Protein AF-D3ABG6-F1 (afdb_monomer)

Foldseek 3Di:
DDQPQADDDDDDDDDDPPDPPRPDDPVVVVVVVSNVVSVVVSVVVVVVVVVVQQPDDLVGDDPVVSVVVVVVVVVVVVVVCCVVVVPPAWDWDDDPQKTKIKGQDPVRKIWMWIDGPFWIFTWIQDPVVRDIDTPDIDGHDDD

Radius of gyration: 38.26 Å; Cα contacts (8 Å, |Δi|>4): 144; chains: 1; bounding box: 69×37×97 Å

Sequence (143 aa):
MTISNFVAYVKQAWKNKPDTSTPLSAARLTHLEDGIKGNSDAIEKIAAAVVSQIVNDPNKIASMASLYSVNQAVTQLNSDLAIVGNVNGMEFGTDGEKRYFVFKHNDGSKSSLEFYNNGVNLVRYNPKTAQWEIIWSIPVTVN

Organism: NCBI:txid566550

Secondary structure (DSSP, 8-state):
---TT-----PPP---TT---S---HHHHHHHHHHHHHHHHHHHHHHHHHHHHHHS-TTSS--HHHHHHHHHHHHHHHHHHHHHH-STTEEEEEETTEEEEEEE-TTS-EEEEEEETTEEEEEEEETTTTEEEEEEEEE----

Structure (mmCIF, N/CA/C/O backbone):
data_AF-D3ABG6-F1
#
_entry.id   AF-D3ABG6-F1
#
loop_
_atom_site.group_PDB
_atom_site.id
_atom_site.type_symbol
_atom_site.label_atom_id
_atom_site.label_alt_id
_atom_site.label_comp_id
_atom_site.label_asym_id
_atom_site.label_entity_id
_atom_site.label_seq_id
_atom_site.pdbx_PDB_ins_code
_atom_site.Cartn_x
_atom_site.Cartn_y
_atom_site.Cartn_z
_atom_site.occupancy
_atom_site.B_iso_or_equiv
_atom_site.auth_seq_id
_atom_site.auth_comp_id
_atom_site.auth_asym_id
_atom_site.auth_atom_id
_atom_site.pdbx_PDB_model_num
ATOM 1 N N . MET A 1 1 ? -18.539 -12.185 18.336 1.00 60.41 1 MET A N 1
ATOM 2 C CA . MET A 1 1 ? -18.267 -12.329 19.781 1.00 60.41 1 MET A CA 1
ATOM 3 C C . MET A 1 1 ? -19.585 -12.149 20.505 1.00 60.41 1 MET A C 1
ATOM 5 O O . MET A 1 1 ? -20.214 -11.118 20.312 1.00 60.41 1 MET A O 1
ATOM 9 N N . THR A 1 2 ? -20.022 -13.144 21.272 1.00 61.19 2 THR A N 1
ATOM 10 C CA . THR A 1 2 ? -21.226 -13.040 22.108 1.00 61.19 2 THR A CA 1
ATOM 11 C C . THR A 1 2 ? -20.766 -12.809 23.541 1.00 61.19 2 THR A C 1
ATOM 13 O O . THR A 1 2 ? -19.957 -13.582 24.052 1.00 61.19 2 THR A O 1
ATOM 16 N N . ILE A 1 3 ? -21.213 -11.722 24.170 1.00 66.31 3 ILE A N 1
ATOM 17 C CA . ILE A 1 3 ? -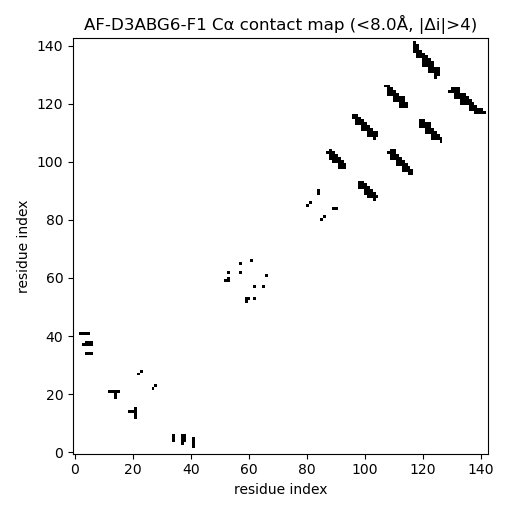20.811 -11.370 25.535 1.00 66.31 3 ILE A CA 1
ATOM 18 C C . ILE A 1 3 ? -21.795 -12.024 26.506 1.00 66.31 3 ILE A C 1
ATOM 20 O O . ILE A 1 3 ? -22.882 -11.505 26.753 1.00 66.31 3 ILE A O 1
ATOM 24 N N . SER A 1 4 ? -21.430 -13.194 27.030 1.00 69.69 4 SER A N 1
ATOM 25 C CA . SER A 1 4 ? -22.205 -13.865 28.078 1.00 69.69 4 SER A CA 1
ATOM 26 C C . SER A 1 4 ? -22.298 -12.982 29.324 1.00 69.69 4 SER A C 1
ATOM 28 O O . SER A 1 4 ? -21.299 -12.379 29.711 1.00 69.69 4 SER A O 1
ATOM 30 N N . ASN A 1 5 ? -23.471 -12.955 29.961 1.00 70.25 5 ASN A N 1
ATOM 31 C CA . ASN A 1 5 ? -23.772 -12.177 31.172 1.00 70.25 5 ASN A CA 1
ATOM 32 C C . ASN A 1 5 ? -23.733 -10.648 30.997 1.00 70.25 5 ASN A C 1
ATOM 34 O O . ASN A 1 5 ? -23.713 -9.922 31.988 1.00 70.25 5 ASN A O 1
ATOM 38 N N . PHE A 1 6 ? -23.756 -10.147 29.758 1.00 73.62 6 PHE A N 1
ATOM 39 C CA . PHE A 1 6 ? -23.999 -8.728 29.520 1.00 73.62 6 PHE A CA 1
ATOM 40 C C . PHE A 1 6 ? -25.413 -8.361 29.975 1.00 73.62 6 PHE A C 1
ATOM 42 O O . PHE A 1 6 ? -26.401 -8.889 29.458 1.00 73.62 6 PHE A O 1
ATOM 49 N N . VAL A 1 7 ? -2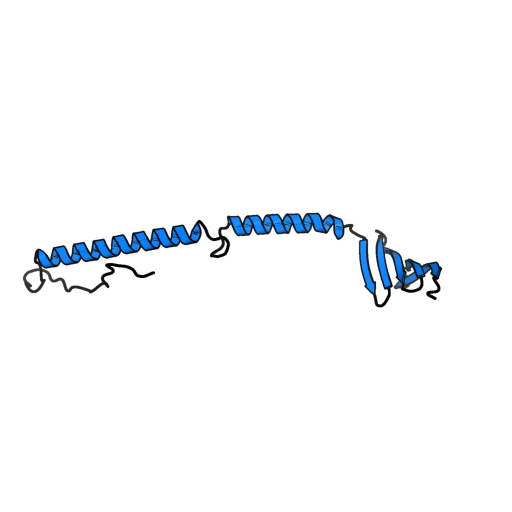5.499 -7.426 30.917 1.00 71.56 7 VAL A N 1
ATOM 50 C CA . VAL A 1 7 ? -26.760 -6.827 31.344 1.00 71.56 7 VAL A CA 1
ATOM 51 C C . VAL A 1 7 ? -26.757 -5.384 30.869 1.00 71.56 7 VAL A C 1
ATOM 53 O O . VAL A 1 7 ? -25.935 -4.573 31.299 1.00 71.56 7 VAL A O 1
ATOM 56 N N . ALA A 1 8 ? -27.679 -5.061 29.961 1.00 73.94 8 ALA A N 1
ATOM 57 C CA . ALA A 1 8 ? -27.827 -3.701 29.467 1.00 73.94 8 ALA A CA 1
ATOM 58 C C . ALA A 1 8 ? -28.108 -2.740 30.631 1.00 73.94 8 ALA A C 1
ATOM 60 O O . ALA A 1 8 ? -28.867 -3.055 31.550 1.00 73.94 8 ALA A O 1
ATOM 61 N N . TYR A 1 9 ? -27.504 -1.553 30.580 1.00 79.50 9 TYR A N 1
ATOM 62 C CA . TYR A 1 9 ? -27.752 -0.524 31.579 1.00 79.50 9 TYR A CA 1
ATOM 63 C C . TYR A 1 9 ? -29.237 -0.142 31.596 1.00 79.50 9 TYR A C 1
ATOM 65 O O . TYR A 1 9 ? -29.792 0.296 30.587 1.00 79.50 9 TYR A O 1
ATOM 73 N N . VAL A 1 10 ? -29.860 -0.257 32.767 1.00 77.50 10 VAL A N 1
ATOM 74 C CA . VAL A 1 10 ? -31.220 0.220 33.020 1.00 77.50 10 VAL A CA 1
ATOM 75 C C . VAL A 1 10 ? -31.157 1.252 34.136 1.00 77.50 10 VAL A C 1
ATOM 77 O O . VAL A 1 10 ? -30.793 0.943 35.271 1.00 77.50 10 VAL A O 1
ATOM 80 N N . LYS A 1 11 ? -31.514 2.497 33.813 1.00 81.56 11 LYS A N 1
ATOM 81 C CA . LYS A 1 11 ? -31.502 3.600 34.776 1.00 81.56 11 LYS A CA 1
ATOM 82 C C . LYS A 1 11 ? -32.522 3.349 35.888 1.00 81.56 11 LYS A C 1
ATOM 84 O O . LYS A 1 11 ? -33.707 3.176 35.618 1.00 81.56 11 LYS A O 1
ATOM 89 N N . GLN A 1 12 ? -32.066 3.400 37.137 1.00 80.81 12 GLN A N 1
ATOM 90 C CA . GLN A 1 12 ? -32.933 3.358 38.315 1.00 80.81 12 GLN A CA 1
ATOM 91 C C . GLN A 1 12 ? -33.221 4.769 38.837 1.00 80.81 12 GLN A C 1
ATOM 93 O O . GLN A 1 12 ? -32.362 5.653 38.792 1.00 80.81 12 GLN A O 1
ATOM 98 N N . ALA A 1 13 ? -34.446 4.977 39.320 1.00 84.25 13 ALA A N 1
ATOM 99 C CA . ALA A 1 13 ? -34.846 6.207 39.987 1.00 84.25 13 ALA A CA 1
ATOM 100 C C . ALA A 1 13 ? -34.497 6.120 41.479 1.00 84.25 13 ALA A C 1
ATOM 102 O O . ALA A 1 13 ? -34.986 5.238 42.183 1.00 84.25 13 ALA A O 1
ATOM 103 N N . TRP A 1 14 ? -33.670 7.052 41.945 1.00 87.25 14 TRP A N 1
ATOM 104 C CA . TRP A 1 14 ? -33.232 7.157 43.334 1.00 87.25 14 TRP A CA 1
ATOM 105 C C . TRP A 1 14 ? -33.778 8.449 43.928 1.00 87.25 14 TRP A C 1
ATOM 107 O O . TRP A 1 14 ? -33.637 9.514 43.325 1.00 87.25 14 TRP A O 1
ATOM 117 N N . LYS A 1 15 ? -34.409 8.361 45.096 1.00 88.75 15 LYS A N 1
ATOM 118 C CA . LYS A 1 15 ? -34.968 9.509 45.809 1.00 88.75 15 LYS A CA 1
ATOM 119 C C . LYS A 1 15 ? -34.506 9.526 47.262 1.00 88.75 15 LYS A C 1
ATOM 121 O O . LYS A 1 15 ? -34.387 8.477 47.897 1.00 88.75 15 LYS A O 1
ATOM 126 N N . ASN A 1 16 ? -34.262 10.729 47.771 1.00 86.88 16 ASN A N 1
ATOM 127 C CA . ASN A 1 16 ? -33.891 10.961 49.163 1.00 86.88 16 ASN A CA 1
ATOM 128 C C . ASN A 1 16 ? -35.115 10.888 50.082 1.00 86.88 16 ASN A C 1
ATOM 130 O O . ASN A 1 16 ? -36.247 11.123 49.655 1.00 86.88 16 ASN A O 1
ATOM 134 N N . LYS A 1 17 ? -34.870 10.647 51.375 1.00 83.94 17 LYS A N 1
ATOM 135 C CA . LYS A 1 17 ? -35.904 10.784 52.407 1.00 83.94 17 LYS A CA 1
ATOM 136 C C . LYS A 1 17 ? -36.539 12.190 52.366 1.00 83.94 17 LYS A C 1
ATOM 138 O O . LYS A 1 17 ? -35.833 13.153 52.066 1.00 83.94 17 LYS A O 1
ATOM 143 N N . PRO A 1 18 ? -37.841 12.319 52.687 1.00 90.75 18 PRO A N 1
ATOM 144 C CA . PRO A 1 18 ? -38.715 11.299 53.283 1.00 90.75 18 PRO A CA 1
ATOM 145 C C . PRO A 1 18 ? -39.321 10.299 52.286 1.00 90.75 18 PRO A C 1
ATOM 147 O O . PRO A 1 18 ? -40.055 9.414 52.714 1.00 90.75 18 PRO A O 1
ATOM 150 N N . ASP A 1 19 ? -39.027 10.409 50.987 1.00 86.25 19 ASP A N 1
ATOM 151 C CA . ASP A 1 19 ? -39.569 9.503 49.973 1.00 86.25 19 ASP A CA 1
ATOM 152 C C . ASP A 1 19 ? -39.056 8.062 50.193 1.00 86.25 19 ASP A C 1
ATOM 154 O O . ASP A 1 19 ? -37.851 7.810 50.267 1.00 86.25 19 ASP A O 1
ATOM 158 N N . THR A 1 20 ? -39.989 7.116 50.331 1.00 86.81 20 THR A N 1
ATOM 159 C CA . THR A 1 20 ? -39.727 5.688 50.577 1.00 86.81 20 THR A CA 1
ATOM 160 C C . THR A 1 20 ? -39.892 4.821 49.326 1.00 86.81 20 THR A C 1
ATOM 162 O O . THR A 1 20 ? -39.794 3.600 49.410 1.00 86.81 20 THR A O 1
ATOM 165 N N . SER A 1 21 ? -40.122 5.428 48.155 1.00 88.06 21 SER A N 1
ATOM 166 C CA . SER A 1 21 ? -40.313 4.714 46.884 1.00 88.06 21 SER A CA 1
ATOM 167 C C . SER A 1 21 ? -39.012 4.205 46.258 1.00 88.06 21 SER A C 1
ATOM 169 O O . SER A 1 21 ? -39.068 3.411 45.319 1.00 88.06 21 SER A O 1
ATOM 171 N N . THR A 1 22 ? -37.844 4.610 46.777 1.00 86.81 22 THR A N 1
ATOM 172 C CA . THR A 1 22 ? -36.553 4.017 46.397 1.00 86.81 22 THR A CA 1
ATOM 173 C C . THR A 1 22 ? -36.550 2.532 46.785 1.00 86.81 22 THR A C 1
ATOM 175 O O . THR A 1 22 ? -36.623 2.222 47.976 1.00 86.81 22 THR A O 1
ATOM 178 N N . PRO A 1 23 ? -36.445 1.594 45.825 1.00 77.69 23 PRO A N 1
ATOM 179 C CA . PRO A 1 23 ? -36.592 0.166 46.089 1.00 77.69 23 PRO A CA 1
ATOM 180 C C . PRO A 1 23 ? -35.297 -0.431 46.665 1.00 77.69 23 PRO A C 1
ATOM 182 O O . PRO A 1 23 ? -34.631 -1.244 46.024 1.00 77.69 23 PRO A O 1
ATOM 185 N N . LEU A 1 24 ? -34.925 -0.022 47.880 1.00 83.94 24 LEU A N 1
ATOM 186 C CA . LEU A 1 24 ? -33.727 -0.497 48.564 1.00 83.94 24 LEU A CA 1
ATOM 187 C C . LEU A 1 24 ? -34.025 -1.820 49.286 1.00 83.94 24 LEU A C 1
ATOM 189 O O . LEU A 1 24 ? -34.685 -1.851 50.321 1.00 83.94 24 LEU A O 1
ATOM 193 N N . SER A 1 25 ? -33.542 -2.929 48.731 1.00 87.19 25 SER A N 1
ATOM 194 C CA . SER A 1 25 ? -33.588 -4.251 49.367 1.00 87.19 25 SER A CA 1
ATOM 195 C C . SER A 1 25 ? -32.293 -5.001 49.085 1.00 87.19 25 SER A C 1
ATOM 197 O O . SER A 1 25 ? -31.634 -4.719 48.084 1.00 87.19 25 SER A O 1
ATOM 199 N N . ALA A 1 26 ? -31.948 -5.980 49.926 1.00 88.75 26 ALA A N 1
ATOM 200 C CA . ALA A 1 26 ? -30.770 -6.820 49.709 1.00 88.75 26 ALA A CA 1
ATOM 201 C C . ALA A 1 26 ? -30.776 -7.446 48.303 1.00 88.75 26 ALA A C 1
ATOM 203 O O . ALA A 1 26 ? -29.803 -7.314 47.574 1.00 88.75 26 ALA A O 1
ATOM 204 N N . ALA A 1 27 ? -31.917 -7.996 47.869 1.00 87.00 27 ALA A N 1
ATOM 205 C CA . ALA A 1 27 ? -32.077 -8.563 46.528 1.00 87.00 27 ALA A CA 1
ATOM 206 C C . ALA A 1 27 ? -31.801 -7.547 45.403 1.00 87.00 27 ALA A C 1
ATOM 208 O O . ALA A 1 27 ? -31.192 -7.882 44.389 1.00 87.00 27 ALA A O 1
ATOM 209 N N . ARG A 1 28 ? -32.232 -6.290 45.575 1.00 86.44 28 ARG A N 1
ATOM 210 C CA . ARG A 1 28 ? -31.981 -5.221 44.596 1.00 86.44 28 ARG A CA 1
ATOM 211 C C . ARG A 1 28 ? -30.514 -4.805 44.551 1.00 86.44 28 ARG A C 1
ATOM 213 O O . ARG A 1 28 ? -30.017 -4.551 43.460 1.00 86.44 28 ARG A O 1
ATOM 220 N N . LEU A 1 29 ? -29.841 -4.756 45.700 1.00 88.88 29 LEU A N 1
ATOM 221 C CA . LEU A 1 29 ? -28.409 -4.463 45.774 1.00 88.88 29 LEU A CA 1
ATOM 222 C C . LEU A 1 29 ? -27.585 -5.592 45.141 1.00 88.88 29 LEU A C 1
ATOM 224 O O . LEU A 1 29 ? -26.745 -5.311 44.297 1.00 88.88 29 LEU A O 1
ATOM 228 N N . THR A 1 30 ? -27.896 -6.858 45.439 1.00 89.00 30 THR A N 1
ATOM 229 C CA . THR A 1 30 ? -27.234 -8.019 44.819 1.00 89.00 30 THR A CA 1
ATOM 230 C C . THR A 1 30 ? -27.373 -8.019 43.297 1.00 89.00 30 THR A C 1
ATOM 232 O O . THR A 1 30 ? -26.383 -8.185 42.599 1.00 89.00 30 THR A O 1
ATOM 235 N N . HIS A 1 31 ? -28.565 -7.736 42.761 1.00 86.12 31 HIS A N 1
ATOM 236 C CA . HIS A 1 31 ? -28.759 -7.636 41.309 1.00 86.12 31 HIS A CA 1
ATOM 237 C C . HIS A 1 31 ? -27.885 -6.543 40.658 1.00 86.12 31 HIS A C 1
ATOM 239 O O . HIS A 1 31 ? -27.443 -6.697 39.520 1.00 86.12 31 HIS A O 1
ATOM 245 N N . LEU A 1 32 ? -27.661 -5.412 41.340 1.00 86.50 32 LEU A N 1
ATOM 246 C CA . LEU A 1 32 ? -26.766 -4.363 40.840 1.00 86.50 32 LEU A CA 1
ATOM 247 C C . LEU A 1 32 ? -25.307 -4.830 40.841 1.00 86.50 32 LEU A C 1
ATOM 249 O O . LEU A 1 32 ? -24.627 -4.626 39.838 1.00 86.50 32 LEU A O 1
ATOM 253 N N . GLU A 1 33 ? -24.857 -5.494 41.908 1.00 90.31 33 GLU A N 1
ATOM 254 C CA . GLU A 1 33 ? -23.512 -6.081 41.986 1.00 90.31 33 GLU A CA 1
ATOM 255 C C . GLU A 1 33 ? -23.276 -7.124 40.886 1.00 90.31 33 GLU A C 1
ATOM 257 O O . GLU A 1 33 ? -22.257 -7.076 40.197 1.00 90.31 33 GLU A O 1
ATOM 262 N N . ASP A 1 34 ? -24.248 -8.005 40.633 1.00 87.88 34 ASP A N 1
ATOM 263 C CA . ASP A 1 34 ? -24.165 -9.004 39.560 1.00 87.88 34 ASP A CA 1
ATOM 264 C C . ASP A 1 34 ? -24.065 -8.347 38.174 1.00 87.88 34 ASP A C 1
ATOM 266 O O . ASP A 1 34 ? -23.270 -8.770 37.331 1.00 87.88 34 ASP A O 1
ATOM 270 N N . GLY A 1 35 ? -24.831 -7.275 37.938 1.00 86.81 35 GLY A N 1
ATOM 271 C CA . GLY A 1 35 ? -24.761 -6.499 36.698 1.00 86.81 35 GLY A CA 1
ATOM 272 C C . GLY A 1 35 ? -23.423 -5.772 36.520 1.00 86.81 35 GLY A C 1
ATOM 273 O O . GLY A 1 35 ? -22.862 -5.772 35.422 1.00 86.81 35 GLY A O 1
ATOM 274 N N . ILE A 1 36 ? -22.882 -5.182 37.592 1.00 88.88 36 ILE A N 1
ATOM 275 C CA . ILE A 1 36 ? -21.554 -4.546 37.596 1.00 88.88 36 ILE A CA 1
ATOM 276 C C . ILE A 1 36 ? -20.480 -5.590 37.288 1.00 88.88 36 ILE A C 1
ATOM 278 O O . ILE A 1 36 ? -19.646 -5.367 36.407 1.00 88.88 36 ILE A O 1
ATOM 282 N N . LYS A 1 37 ? -20.533 -6.752 37.948 1.00 89.69 37 LYS A N 1
ATOM 283 C CA . LYS A 1 37 ? -19.604 -7.853 37.701 1.00 89.69 37 LYS A CA 1
ATOM 284 C C . LYS A 1 37 ? -19.690 -8.362 36.261 1.00 89.69 37 LYS A C 1
ATOM 286 O O . LYS A 1 37 ? -18.655 -8.494 35.612 1.00 89.69 37 LYS A O 1
ATOM 291 N N . GLY A 1 38 ? -20.894 -8.594 35.737 1.00 88.75 38 GLY A N 1
ATOM 292 C CA . GLY A 1 38 ? -21.091 -9.034 34.352 1.00 88.75 38 GLY A CA 1
ATOM 293 C C . GLY A 1 38 ? -20.490 -8.062 33.332 1.00 88.75 38 GLY A C 1
ATOM 294 O O . GLY A 1 38 ? -19.823 -8.483 32.386 1.00 88.75 38 GLY A O 1
ATOM 295 N N . ASN A 1 39 ? -20.646 -6.754 33.563 1.00 88.38 3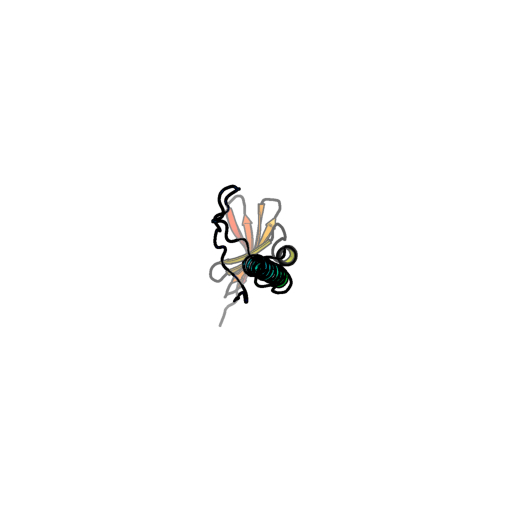9 ASN A N 1
ATOM 296 C CA . ASN A 1 39 ? -20.038 -5.720 32.725 1.00 88.38 39 ASN A CA 1
ATOM 297 C C . ASN A 1 39 ? -18.510 -5.652 32.876 1.00 88.38 39 ASN A C 1
ATOM 299 O O . ASN A 1 39 ? -17.817 -5.480 31.874 1.00 88.38 39 ASN A O 1
ATOM 303 N N . SER A 1 40 ? -17.974 -5.829 34.086 1.00 89.50 40 SER A N 1
ATOM 304 C CA . SER A 1 40 ? -16.524 -5.908 34.313 1.00 89.50 40 SER A CA 1
ATOM 305 C C . SER A 1 40 ? -15.902 -7.082 33.550 1.00 89.50 40 SER A C 1
ATOM 307 O O . SER A 1 40 ? -14.946 -6.892 32.799 1.00 89.50 40 SER A O 1
ATOM 309 N N . ASP A 1 41 ? -16.493 -8.275 33.663 1.00 88.50 41 ASP A N 1
ATOM 310 C CA . ASP A 1 41 ? -16.024 -9.483 32.974 1.00 88.50 41 ASP A CA 1
ATOM 311 C C . ASP A 1 41 ? -16.112 -9.322 31.437 1.00 88.50 41 ASP A C 1
ATOM 313 O O . ASP A 1 41 ? -15.267 -9.813 30.682 1.00 88.50 41 ASP A O 1
ATOM 317 N N . ALA A 1 42 ? -17.139 -8.620 30.943 1.00 87.38 42 ALA A N 1
ATOM 318 C CA . ALA A 1 42 ? -17.298 -8.301 29.526 1.00 87.38 42 ALA A CA 1
ATOM 319 C C . ALA A 1 42 ? -16.199 -7.366 29.001 1.00 87.38 42 ALA A C 1
ATOM 321 O O . ALA A 1 42 ? -15.652 -7.608 27.922 1.00 87.38 42 ALA A O 1
ATOM 322 N N . ILE A 1 43 ? -15.872 -6.314 29.757 1.00 88.56 43 ILE A N 1
ATOM 323 C CA . ILE A 1 43 ? -14.805 -5.364 29.419 1.00 88.56 43 ILE A CA 1
ATOM 324 C C . ILE A 1 43 ? -13.455 -6.080 29.383 1.00 88.56 43 ILE A C 1
ATOM 326 O O . ILE A 1 43 ? -12.702 -5.893 28.429 1.00 88.56 43 ILE A O 1
ATOM 330 N N . GLU A 1 44 ? -13.172 -6.947 30.357 1.00 88.44 44 GLU A N 1
ATOM 331 C CA . GLU A 1 44 ? -11.940 -7.739 30.390 1.00 88.44 44 GLU A CA 1
ATOM 332 C C . GLU A 1 44 ? -11.810 -8.634 29.148 1.00 88.44 44 GLU A C 1
ATOM 334 O O . GLU A 1 44 ? -10.766 -8.652 28.494 1.00 88.44 44 GLU A O 1
ATOM 339 N N . LYS A 1 45 ? -12.900 -9.298 28.734 1.00 85.38 45 LYS A N 1
ATOM 340 C CA . LYS A 1 45 ? -12.926 -10.091 27.494 1.00 85.38 45 LYS A CA 1
ATOM 341 C C . LYS A 1 45 ? -12.711 -9.246 26.241 1.00 85.38 45 LYS A C 1
ATOM 343 O O . LYS A 1 45 ? -12.028 -9.702 25.328 1.00 85.38 45 LYS A O 1
ATOM 348 N N . ILE A 1 46 ? -13.293 -8.048 26.165 1.00 85.50 46 ILE A N 1
ATOM 349 C CA . ILE A 1 46 ? -13.076 -7.133 25.033 1.00 85.50 46 ILE A CA 1
ATOM 350 C C . ILE A 1 46 ? -11.617 -6.676 25.006 1.00 85.50 46 ILE A C 1
ATOM 352 O O . ILE A 1 46 ? -10.999 -6.728 23.948 1.00 85.50 46 ILE A O 1
ATOM 356 N N . ALA A 1 47 ? -11.045 -6.283 26.145 1.00 82.31 47 ALA A N 1
ATOM 357 C CA . ALA A 1 47 ? -9.647 -5.873 26.240 1.00 82.31 47 ALA A CA 1
ATOM 358 C C . ALA A 1 47 ? -8.703 -7.006 25.814 1.00 82.31 47 ALA A C 1
ATOM 360 O O . ALA A 1 47 ? -7.828 -6.794 24.977 1.00 82.31 47 ALA A O 1
ATOM 361 N N . ALA A 1 48 ? -8.936 -8.228 26.301 1.00 79.12 48 ALA A N 1
ATOM 362 C CA . ALA A 1 48 ? -8.182 -9.408 25.895 1.00 79.12 48 ALA A CA 1
ATOM 363 C C . ALA A 1 48 ? -8.341 -9.712 24.398 1.00 79.12 48 ALA A C 1
ATOM 365 O O . ALA A 1 48 ? -7.360 -10.038 23.738 1.00 79.12 48 ALA A O 1
ATOM 366 N N . ALA A 1 49 ? -9.549 -9.576 23.840 1.00 76.69 49 ALA A N 1
ATOM 367 C CA . ALA A 1 49 ? -9.792 -9.774 22.414 1.00 76.69 49 ALA A CA 1
ATOM 368 C C . ALA A 1 49 ? -9.107 -8.703 21.556 1.00 76.69 49 ALA A C 1
ATOM 370 O O . ALA A 1 49 ? -8.515 -9.049 20.543 1.00 76.69 49 ALA A O 1
ATOM 371 N N . VAL A 1 50 ? -9.142 -7.431 21.958 1.00 74.56 50 VAL A N 1
ATOM 372 C CA . VAL A 1 50 ? -8.442 -6.335 21.271 1.00 74.56 50 VAL A CA 1
ATOM 373 C C . VAL A 1 50 ? -6.933 -6.562 21.315 1.00 74.56 50 VAL A C 1
ATOM 375 O O . VAL A 1 50 ? -6.288 -6.529 20.274 1.00 74.56 50 VAL A O 1
ATOM 378 N N . VAL A 1 51 ? -6.372 -6.884 22.483 1.00 70.69 51 VAL A N 1
ATOM 379 C CA . VAL A 1 51 ? -4.950 -7.234 22.618 1.00 70.69 51 VAL A CA 1
ATOM 380 C C . VAL A 1 51 ? -4.617 -8.455 21.757 1.00 70.69 51 VAL A C 1
ATOM 382 O O . VAL A 1 51 ? -3.705 -8.400 20.943 1.00 70.69 51 VAL A O 1
ATOM 385 N N . SER A 1 52 ? -5.394 -9.536 21.840 1.00 63.59 52 SER A N 1
ATOM 386 C CA . SER A 1 52 ? -5.183 -10.747 21.038 1.00 63.59 52 SER A CA 1
ATOM 387 C C . SER A 1 52 ? -5.310 -10.507 19.531 1.00 63.59 52 SER A C 1
ATOM 389 O O . SER A 1 52 ? -4.599 -11.154 18.766 1.00 63.59 52 SER A O 1
ATOM 391 N N . GLN A 1 53 ? -6.202 -9.614 19.095 1.00 59.34 53 GLN A N 1
ATOM 392 C CA . GLN A 1 53 ? -6.349 -9.222 17.690 1.00 59.34 53 GLN A CA 1
ATOM 393 C C . GLN A 1 53 ? -5.179 -8.361 17.208 1.00 59.34 53 GLN A C 1
ATOM 395 O O . GLN A 1 53 ? -4.860 -8.400 16.027 1.00 59.34 53 GLN A O 1
ATOM 400 N N . ILE A 1 54 ? -4.521 -7.628 18.109 1.00 59.09 54 ILE A N 1
ATOM 401 C CA . ILE A 1 54 ? -3.321 -6.841 17.806 1.00 59.09 54 ILE A CA 1
ATOM 402 C C . ILE A 1 54 ? -2.066 -7.728 17.745 1.00 59.09 54 ILE A C 1
ATOM 404 O O . ILE A 1 54 ? -1.151 -7.424 16.983 1.00 59.09 54 ILE A O 1
ATOM 408 N N . VAL A 1 55 ? -1.980 -8.807 18.537 1.00 51.31 55 VAL A N 1
ATOM 409 C CA . VAL A 1 55 ? -0.676 -9.463 18.770 1.00 51.31 55 VAL A CA 1
ATOM 410 C C . VAL A 1 55 ? -0.347 -10.622 17.812 1.00 51.31 55 VAL A C 1
ATOM 412 O O . VAL A 1 55 ? 0.822 -10.963 17.730 1.00 51.31 55 VAL A O 1
ATOM 415 N N . ASN A 1 56 ? -1.266 -11.221 17.040 1.00 53.62 56 ASN A N 1
ATOM 416 C CA . ASN A 1 56 ? -0.928 -12.479 16.328 1.00 53.62 56 ASN A CA 1
ATOM 417 C C . ASN A 1 56 ? -1.514 -12.684 14.911 1.00 53.62 56 ASN A C 1
ATOM 419 O O . ASN A 1 56 ? -1.552 -13.821 14.443 1.00 53.62 56 ASN A O 1
ATOM 423 N N . ASP A 1 57 ? -1.942 -11.637 14.198 1.00 52.53 57 ASP A N 1
ATOM 424 C CA . ASP A 1 57 ? -2.402 -11.770 12.801 1.00 52.53 57 ASP A CA 1
ATOM 425 C C . ASP A 1 57 ? -1.723 -10.736 11.877 1.00 52.53 57 ASP A C 1
ATOM 427 O O . ASP A 1 57 ? -2.075 -9.554 11.915 1.00 52.53 57 ASP A O 1
ATOM 431 N N . PRO A 1 58 ? -0.768 -11.144 11.015 1.00 53.47 58 PRO A N 1
ATOM 432 C CA . PRO A 1 58 ? -0.110 -10.241 10.067 1.00 53.47 58 PRO A CA 1
ATOM 433 C C . PRO A 1 58 ? -1.059 -9.637 9.015 1.00 53.47 58 PRO A C 1
ATOM 435 O O . PRO A 1 58 ? -0.659 -8.715 8.308 1.00 53.47 58 PRO A O 1
ATOM 438 N N . ASN A 1 59 ? -2.311 -10.105 8.916 1.00 57.69 59 ASN A N 1
ATOM 439 C CA . ASN A 1 59 ? -3.295 -9.615 7.951 1.00 57.69 59 ASN A CA 1
ATOM 440 C C . ASN A 1 59 ? -4.327 -8.644 8.540 1.00 57.69 59 ASN A C 1
ATOM 442 O O . ASN A 1 59 ? -5.191 -8.167 7.797 1.00 57.69 59 ASN A O 1
ATOM 446 N N . LYS A 1 60 ? -4.302 -8.349 9.849 1.00 59.47 60 LYS A N 1
ATOM 447 C CA . LYS A 1 60 ? -5.334 -7.509 10.475 1.00 59.47 60 LYS A CA 1
ATOM 448 C C . LYS A 1 60 ? -4.742 -6.473 11.426 1.00 59.47 60 LYS A C 1
ATOM 450 O O . LYS A 1 60 ? -4.365 -6.762 12.548 1.00 59.47 60 LYS A O 1
ATOM 455 N N . ILE A 1 61 ? -4.778 -5.230 10.939 1.00 58.25 61 ILE A N 1
ATOM 456 C CA . ILE A 1 61 ? -4.463 -3.974 11.632 1.00 58.25 61 ILE A CA 1
ATOM 457 C C . ILE A 1 61 ? -2.969 -3.819 11.955 1.00 58.25 61 ILE A C 1
ATOM 459 O O . ILE A 1 61 ? -2.530 -4.032 13.075 1.00 58.25 61 ILE A O 1
ATOM 463 N N . ALA A 1 62 ? -2.207 -3.407 10.937 1.00 57.06 62 ALA A N 1
ATOM 464 C CA . ALA A 1 62 ? -0.938 -2.674 11.010 1.00 57.06 62 ALA A CA 1
ATOM 465 C C . ALA A 1 62 ? -0.243 -2.652 12.390 1.00 57.06 62 ALA A C 1
ATOM 467 O O . ALA A 1 62 ? -0.240 -1.631 13.081 1.00 57.06 62 ALA A O 1
ATOM 468 N N . SER A 1 63 ? 0.425 -3.744 12.775 1.00 60.25 63 SER A N 1
ATOM 469 C CA . SER A 1 63 ? 1.492 -3.606 13.762 1.00 60.25 63 SER A CA 1
ATOM 470 C C . SER A 1 63 ? 2.561 -2.739 13.096 1.00 60.25 63 SER A C 1
ATOM 472 O O . SER A 1 63 ? 3.000 -3.038 11.985 1.00 60.25 63 SER A O 1
ATOM 474 N N . MET A 1 64 ? 2.963 -1.634 13.723 1.00 67.56 64 MET A N 1
ATOM 475 C CA . MET A 1 64 ? 4.002 -0.735 13.193 1.00 67.56 64 MET A CA 1
ATOM 476 C C . MET A 1 64 ? 5.263 -1.511 12.761 1.00 67.56 64 MET A C 1
ATOM 478 O O . MET A 1 64 ? 5.951 -1.113 11.828 1.00 67.56 64 MET A O 1
ATOM 482 N N . ALA A 1 65 ? 5.513 -2.662 13.397 1.00 65.12 65 ALA A N 1
ATOM 483 C CA . ALA A 1 65 ? 6.541 -3.628 13.033 1.00 65.12 65 ALA A CA 1
ATOM 484 C C . ALA A 1 65 ? 6.344 -4.246 11.637 1.00 65.12 65 ALA A C 1
ATOM 486 O O . ALA A 1 65 ? 7.294 -4.267 10.867 1.00 65.12 65 ALA A O 1
ATOM 487 N N . SER A 1 66 ? 5.138 -4.699 11.273 1.00 70.19 66 SER A N 1
ATOM 488 C CA . SER A 1 66 ? 4.858 -5.221 9.923 1.00 70.19 66 SER A CA 1
ATOM 489 C C . SER A 1 66 ? 5.064 -4.155 8.842 1.00 70.19 66 SER A C 1
ATOM 491 O O . SER A 1 66 ? 5.729 -4.419 7.844 1.00 70.19 66 SER A O 1
ATOM 493 N N . LEU A 1 67 ? 4.594 -2.923 9.076 1.00 77.50 67 LEU A N 1
ATOM 494 C CA . LEU A 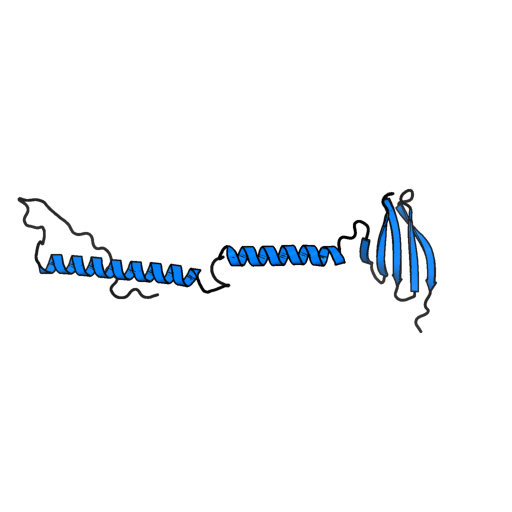1 67 ? 4.825 -1.797 8.168 1.00 77.50 67 LEU A CA 1
ATOM 495 C C . LEU A 1 67 ? 6.315 -1.435 8.087 1.00 77.50 67 LEU A C 1
ATOM 497 O O . LEU A 1 67 ? 6.825 -1.166 7.005 1.00 77.50 67 LEU A O 1
ATOM 501 N N . TYR A 1 68 ? 7.032 -1.471 9.210 1.00 80.12 68 TYR A N 1
ATOM 502 C CA . TYR A 1 68 ? 8.474 -1.242 9.253 1.00 80.12 68 TYR A CA 1
ATOM 503 C C . TYR A 1 68 ? 9.255 -2.331 8.506 1.00 80.12 68 TYR A C 1
ATOM 505 O O . TYR A 1 68 ? 10.162 -2.013 7.743 1.00 80.12 68 TYR A O 1
ATOM 513 N N . SER A 1 69 ? 8.893 -3.606 8.665 1.00 83.12 69 SER A N 1
ATOM 514 C CA . SER A 1 69 ? 9.476 -4.723 7.916 1.00 83.12 69 SER A CA 1
ATOM 515 C C . SER A 1 69 ? 9.195 -4.613 6.418 1.00 83.12 69 SER A C 1
ATOM 517 O O . SER A 1 69 ? 10.104 -4.822 5.621 1.00 83.12 69 SER A O 1
ATOM 519 N N . VAL A 1 70 ? 7.977 -4.224 6.026 1.00 85.50 70 VAL A N 1
ATOM 520 C CA . VAL A 1 70 ? 7.640 -3.942 4.621 1.00 85.50 70 VAL A CA 1
ATOM 521 C C . VAL A 1 70 ? 8.465 -2.767 4.095 1.00 85.50 70 VAL A C 1
ATOM 523 O O . VAL A 1 70 ? 9.050 -2.877 3.023 1.00 85.50 70 VAL A O 1
ATOM 526 N N . ASN A 1 71 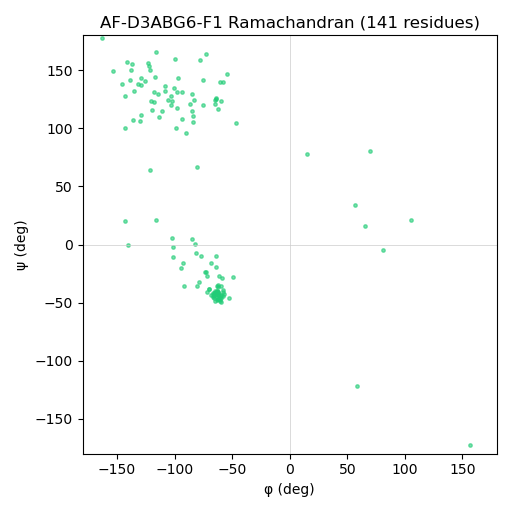? 8.593 -1.676 4.854 1.00 87.69 71 ASN A N 1
ATOM 527 C CA . ASN A 1 71 ? 9.414 -0.528 4.460 1.00 87.69 71 ASN A CA 1
ATOM 528 C C . ASN A 1 71 ? 10.898 -0.889 4.328 1.00 87.69 71 ASN A C 1
ATOM 530 O O . ASN A 1 71 ? 11.548 -0.443 3.384 1.00 87.69 71 ASN A O 1
ATOM 534 N N . GLN A 1 72 ? 11.439 -1.716 5.226 1.00 92.62 72 GLN A N 1
ATOM 535 C CA . GLN A 1 72 ? 12.795 -2.252 5.096 1.00 92.62 72 GLN A CA 1
ATOM 536 C C . GLN A 1 72 ? 12.942 -3.103 3.833 1.00 92.62 72 GLN A C 1
ATOM 538 O O . GLN A 1 72 ? 13.882 -2.890 3.074 1.00 92.62 72 GLN A O 1
ATOM 543 N N . ALA A 1 73 ? 11.998 -4.011 3.564 1.00 92.19 73 ALA A N 1
ATOM 544 C CA . ALA A 1 73 ? 12.016 -4.836 2.360 1.00 92.19 73 ALA A CA 1
ATOM 545 C C . ALA A 1 73 ? 11.936 -3.985 1.080 1.00 92.19 73 ALA A C 1
ATOM 547 O O . ALA A 1 73 ? 12.699 -4.216 0.152 1.00 92.19 73 ALA A O 1
ATOM 548 N N . VAL A 1 74 ? 11.085 -2.955 1.041 1.00 91.94 74 VAL A N 1
ATOM 549 C CA . VAL A 1 74 ? 10.994 -2.006 -0.086 1.00 91.94 74 VAL A CA 1
ATOM 550 C C . VAL A 1 74 ? 12.286 -1.203 -0.249 1.00 91.94 74 VAL A C 1
ATOM 552 O O . VAL A 1 74 ? 12.748 -0.999 -1.367 1.00 91.94 74 VAL A O 1
ATOM 555 N N . THR A 1 75 ? 12.897 -0.767 0.853 1.00 90.62 75 THR A N 1
ATOM 556 C CA . THR A 1 75 ? 14.170 -0.027 0.832 1.00 90.62 75 THR A CA 1
ATOM 557 C C . THR A 1 75 ? 15.302 -0.906 0.300 1.00 90.62 75 THR A C 1
ATOM 559 O O . THR A 1 75 ? 16.101 -0.455 -0.524 1.00 90.62 75 THR A O 1
ATOM 562 N N . GLN A 1 76 ? 15.335 -2.173 0.719 1.00 91.44 76 GLN A N 1
ATOM 563 C CA . GLN A 1 76 ? 16.286 -3.158 0.220 1.00 91.44 76 GLN A CA 1
ATOM 564 C C . GLN A 1 76 ? 16.051 -3.435 -1.266 1.00 91.44 76 GLN A C 1
ATOM 566 O O . GLN A 1 76 ? 16.984 -3.305 -2.045 1.00 91.44 76 GLN A O 1
ATOM 571 N N . LEU A 1 77 ? 14.806 -3.690 -1.682 1.00 88.94 77 LEU A N 1
ATOM 572 C CA . LEU A 1 77 ? 14.455 -3.888 -3.091 1.00 88.94 77 LEU A CA 1
ATOM 573 C C . LEU A 1 77 ? 14.848 -2.690 -3.958 1.00 88.94 77 LEU A C 1
ATOM 575 O O . LEU A 1 77 ? 15.399 -2.881 -5.034 1.00 88.94 77 LEU A O 1
ATOM 579 N N . ASN A 1 78 ? 14.615 -1.459 -3.499 1.00 85.06 78 ASN A N 1
ATOM 580 C CA . ASN A 1 78 ? 15.056 -0.260 -4.214 1.00 85.06 78 ASN A CA 1
ATOM 581 C C . ASN A 1 78 ? 16.584 -0.192 -4.339 1.00 85.06 78 ASN A C 1
ATOM 583 O O . ASN A 1 78 ? 17.082 0.253 -5.368 1.00 85.06 78 ASN A O 1
ATOM 587 N N . SER A 1 79 ? 17.325 -0.638 -3.324 1.00 82.88 79 SER A N 1
ATOM 588 C CA . SER A 1 79 ? 18.794 -0.688 -3.361 1.00 82.88 79 SER A CA 1
ATOM 589 C C . SER A 1 79 ? 19.303 -1.798 -4.287 1.00 82.88 79 SER A C 1
ATOM 591 O O . SER A 1 79 ? 20.220 -1.575 -5.074 1.00 82.88 79 SER A O 1
ATOM 593 N N . ASP A 1 80 ? 18.666 -2.967 -4.259 1.00 83.31 80 ASP A N 1
ATOM 594 C CA . ASP A 1 80 ? 18.997 -4.104 -5.120 1.00 83.31 80 ASP A CA 1
ATOM 595 C C . ASP A 1 80 ? 18.683 -3.783 -6.590 1.00 83.31 80 ASP A C 1
ATOM 597 O O . ASP A 1 80 ? 19.493 -4.022 -7.484 1.00 83.31 80 ASP A O 1
ATOM 601 N N . LEU A 1 81 ? 17.530 -3.159 -6.851 1.00 77.25 81 LEU A N 1
ATOM 602 C CA . LEU A 1 81 ? 17.143 -2.690 -8.180 1.00 77.25 81 LEU A CA 1
ATOM 603 C C . LEU A 1 81 ? 17.934 -1.459 -8.619 1.00 77.25 81 LEU A C 1
ATOM 605 O O . LEU A 1 81 ? 18.103 -1.270 -9.819 1.00 77.25 81 LEU A O 1
ATOM 609 N N . ALA A 1 82 ? 18.484 -0.653 -7.707 1.00 64.81 82 ALA A N 1
ATOM 610 C CA . ALA A 1 82 ? 19.437 0.393 -8.069 1.00 64.81 82 ALA A CA 1
ATOM 611 C C . ALA A 1 82 ? 20.707 -0.198 -8.711 1.00 64.81 82 ALA A C 1
ATOM 613 O O . ALA A 1 82 ? 21.293 0.436 -9.581 1.00 64.81 82 ALA A O 1
ATOM 614 N N . ILE A 1 83 ? 21.093 -1.438 -8.402 1.00 58.50 83 ILE A N 1
ATOM 615 C CA . ILE A 1 83 ? 22.192 -2.115 -9.112 1.00 58.50 83 ILE A CA 1
ATOM 616 C C . ILE A 1 83 ? 21.768 -2.552 -10.531 1.00 58.50 83 ILE A C 1
ATOM 618 O O . ILE A 1 83 ? 22.609 -2.643 -11.423 1.00 58.50 83 ILE A O 1
ATOM 622 N N . VAL A 1 84 ? 20.466 -2.737 -10.781 1.00 60.00 84 VAL A N 1
ATOM 623 C CA . VAL A 1 84 ? 19.912 -3.099 -12.103 1.00 60.00 84 VAL A CA 1
ATOM 624 C C . VAL A 1 84 ? 19.448 -1.870 -12.914 1.00 60.00 84 VAL A C 1
ATOM 626 O O . VAL A 1 84 ? 19.365 -1.940 -14.138 1.00 60.00 84 VAL A O 1
ATOM 629 N N . GLY A 1 85 ? 19.195 -0.722 -12.271 1.00 54.81 85 GLY A N 1
ATOM 630 C CA . GLY A 1 85 ? 18.575 0.461 -12.891 1.00 54.81 85 GLY A CA 1
ATOM 631 C C . GLY A 1 85 ? 19.128 1.834 -12.481 1.00 54.81 85 GLY A C 1
ATOM 632 O O . GLY A 1 85 ? 18.656 2.840 -13.001 1.00 54.81 85 GLY A O 1
ATOM 633 N N . ASN A 1 86 ? 20.128 1.914 -11.598 1.00 53.53 86 ASN A N 1
ATOM 634 C CA . ASN A 1 86 ? 20.818 3.154 -11.219 1.00 5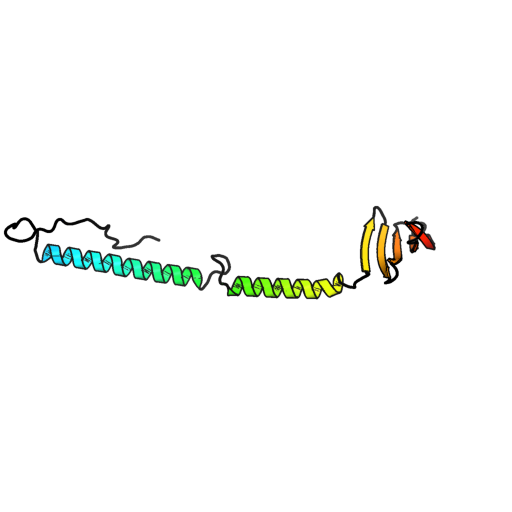3.53 86 ASN A CA 1
ATOM 635 C C . ASN A 1 86 ? 22.324 3.060 -11.500 1.00 53.53 86 ASN A C 1
ATOM 637 O O . ASN A 1 86 ? 23.166 3.166 -10.610 1.00 53.53 86 ASN A O 1
ATOM 641 N N . VAL A 1 87 ? 22.673 2.924 -12.775 1.00 64.75 87 VAL A N 1
ATOM 642 C CA . VAL A 1 87 ? 23.929 3.509 -13.243 1.00 64.75 87 VAL A CA 1
ATOM 643 C C . VAL A 1 87 ? 23.507 4.811 -13.901 1.00 64.75 87 VAL A C 1
ATOM 645 O O . VAL A 1 87 ? 22.932 4.782 -14.985 1.00 64.75 87 VAL A O 1
ATOM 648 N N . ASN A 1 88 ? 23.661 5.946 -13.211 1.00 69.00 88 ASN A N 1
ATOM 649 C CA . ASN A 1 88 ? 23.395 7.269 -13.782 1.00 69.00 88 ASN A CA 1
ATOM 650 C C . ASN A 1 88 ? 24.060 7.354 -15.163 1.00 69.00 88 ASN A C 1
ATOM 652 O O . ASN A 1 88 ? 25.281 7.426 -15.264 1.00 69.00 88 ASN A O 1
ATOM 656 N N . GLY A 1 89 ? 23.244 7.270 -16.215 1.00 76.25 89 GLY A N 1
ATOM 657 C CA . GLY A 1 89 ? 23.718 7.167 -17.588 1.00 76.25 89 GLY A CA 1
ATOM 658 C C . GLY A 1 89 ? 23.608 5.795 -18.251 1.00 76.25 89 GLY A C 1
ATOM 659 O O . GLY A 1 89 ? 24.272 5.580 -19.249 1.00 76.25 89 GLY A O 1
ATOM 660 N N . MET A 1 90 ? 22.756 4.883 -17.788 1.00 84.75 90 MET A N 1
ATOM 661 C CA . MET A 1 90 ? 22.414 3.652 -18.509 1.00 84.75 90 MET A CA 1
ATOM 662 C C . MET A 1 90 ? 20.900 3.517 -18.695 1.00 84.75 90 MET A C 1
ATOM 664 O O . MET A 1 90 ? 20.128 3.872 -17.810 1.00 84.75 90 MET A O 1
ATOM 668 N N . GLU A 1 91 ? 20.459 3.038 -19.856 1.00 85.94 91 GLU A N 1
ATOM 669 C CA . GLU A 1 91 ? 19.045 2.805 -20.167 1.00 85.94 91 GLU A CA 1
ATOM 670 C C . GLU A 1 91 ? 18.897 1.536 -21.013 1.00 85.94 91 GLU A C 1
ATOM 672 O O . GLU A 1 91 ? 19.554 1.392 -22.041 1.00 85.94 91 GLU A O 1
ATOM 677 N N . PHE A 1 92 ? 18.024 0.625 -20.584 1.00 87.44 92 PHE A N 1
ATOM 678 C CA . PHE A 1 92 ? 17.643 -0.569 -21.337 1.00 87.44 92 PHE A CA 1
ATOM 679 C C . PHE A 1 92 ? 16.216 -0.393 -21.845 1.00 87.44 92 PH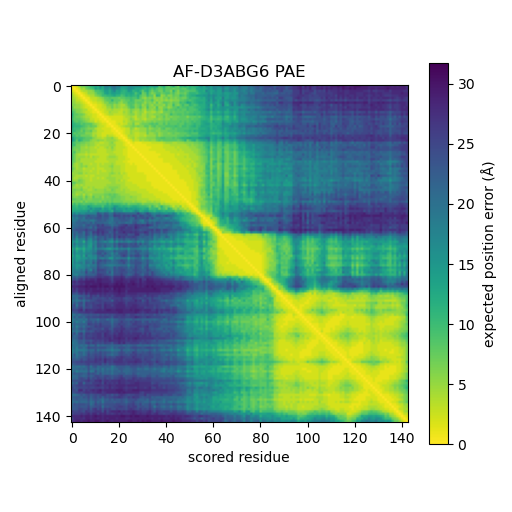E A C 1
ATOM 681 O O . PHE A 1 92 ? 15.351 0.046 -21.087 1.00 87.44 92 PHE A O 1
ATOM 688 N N . GLY A 1 93 ? 15.951 -0.748 -23.099 1.00 87.50 93 GLY A N 1
ATOM 689 C CA . GLY A 1 93 ? 14.617 -0.555 -23.653 1.00 87.50 93 GLY A CA 1
ATOM 690 C C . GLY A 1 93 ? 14.332 -1.338 -24.920 1.00 87.50 93 GLY A C 1
ATOM 691 O O . GLY A 1 93 ? 15.173 -2.066 -25.455 1.00 87.50 93 GLY A O 1
ATOM 692 N N . THR A 1 94 ? 13.096 -1.179 -25.380 1.00 89.44 94 THR A N 1
ATOM 693 C CA . THR A 1 94 ? 12.574 -1.776 -26.607 1.00 89.44 94 THR A CA 1
ATOM 694 C C . THR A 1 94 ? 11.859 -0.713 -27.428 1.00 89.44 94 THR A C 1
ATOM 696 O O . THR A 1 94 ? 11.106 0.078 -26.865 1.00 89.44 94 THR A O 1
ATOM 699 N N . ASP A 1 95 ? 12.055 -0.724 -28.741 1.00 87.31 95 ASP A N 1
ATOM 700 C CA . ASP A 1 95 ? 11.391 0.172 -29.689 1.00 87.31 95 ASP A CA 1
ATOM 701 C C . ASP A 1 95 ? 11.081 -0.602 -30.980 1.00 87.31 95 ASP A C 1
ATOM 703 O O . ASP A 1 95 ? 11.968 -0.892 -31.785 1.00 87.31 95 ASP A O 1
ATOM 707 N N . GLY A 1 96 ? 9.831 -1.046 -31.126 1.00 88.81 96 GLY A N 1
ATOM 708 C CA . GLY A 1 96 ? 9.447 -1.993 -32.175 1.00 88.81 96 GLY A CA 1
ATOM 709 C C . GLY A 1 96 ? 10.242 -3.302 -32.077 1.00 88.81 96 GLY A C 1
ATOM 710 O O . GLY A 1 96 ? 10.216 -3.978 -31.050 1.00 88.81 96 GLY A O 1
ATOM 711 N N . GLU A 1 97 ? 10.963 -3.656 -33.144 1.00 86.69 97 GLU A N 1
ATOM 712 C CA . GLU A 1 97 ? 11.830 -4.847 -33.194 1.00 86.69 97 GLU A CA 1
ATOM 713 C C . GLU A 1 97 ? 13.207 -4.638 -32.545 1.00 86.69 97 GLU A C 1
ATOM 715 O O . GLU A 1 97 ? 13.981 -5.586 -32.393 1.00 86.69 97 GLU A O 1
ATOM 720 N N . LYS A 1 98 ? 13.529 -3.400 -32.158 1.00 90.44 98 LYS A N 1
ATOM 721 C CA . LYS A 1 98 ? 14.813 -3.039 -31.568 1.00 90.44 98 LYS A CA 1
ATOM 722 C C . LYS A 1 98 ? 14.814 -3.304 -30.067 1.00 90.44 98 LYS A C 1
ATOM 724 O O . LYS A 1 98 ? 13.959 -2.794 -29.348 1.00 90.44 98 LYS A O 1
ATOM 729 N N . ARG A 1 99 ? 15.827 -4.009 -29.566 1.00 93.25 99 ARG A N 1
ATOM 730 C CA . ARG A 1 99 ? 16.201 -4.042 -28.140 1.00 93.25 99 ARG A CA 1
ATOM 731 C C . ARG A 1 99 ? 17.497 -3.276 -27.975 1.00 93.25 99 ARG A C 1
ATOM 733 O O . ARG A 1 99 ? 18.419 -3.497 -28.751 1.00 93.25 99 ARG A O 1
ATOM 740 N N . TYR A 1 100 ? 17.592 -2.381 -27.004 1.00 92.81 100 TYR A N 1
ATOM 741 C CA . TYR A 1 100 ? 18.748 -1.498 -26.920 1.00 92.81 100 TYR A CA 1
ATOM 742 C C . TYR A 1 100 ? 19.290 -1.334 -25.511 1.00 92.81 100 TYR A C 1
ATOM 744 O O . TYR A 1 100 ? 18.574 -1.467 -24.515 1.00 92.81 100 TYR A O 1
ATOM 752 N N . PHE A 1 101 ? 20.573 -0.994 -25.473 1.00 92.62 101 PHE A N 1
ATOM 753 C CA . PHE A 1 101 ? 21.279 -0.580 -24.282 1.00 92.62 101 PHE A CA 1
ATOM 754 C C . PHE A 1 101 ? 22.018 0.734 -24.547 1.00 92.62 101 PHE A C 1
ATOM 756 O O . PHE A 1 101 ? 22.972 0.775 -25.322 1.00 92.62 101 PHE A O 1
ATOM 763 N N . VAL A 1 102 ? 21.554 1.810 -23.914 1.00 91.44 102 VAL A N 1
ATOM 764 C CA . VAL A 1 102 ? 22.062 3.176 -24.061 1.00 91.44 102 VAL A CA 1
ATOM 765 C C . VAL A 1 102 ? 22.971 3.529 -22.891 1.00 91.44 102 VAL A C 1
ATOM 767 O O . VAL A 1 102 ? 22.595 3.359 -21.737 1.00 91.44 102 VAL A O 1
ATOM 770 N N . PHE A 1 103 ? 24.110 4.135 -23.202 1.00 90.19 103 PHE A N 1
ATOM 771 C CA . PHE A 1 103 ? 24.995 4.833 -22.280 1.00 90.19 103 PHE A CA 1
ATOM 772 C C . PHE A 1 103 ? 24.848 6.344 -22.491 1.00 90.19 103 PHE A C 1
ATOM 774 O O . PHE A 1 103 ? 25.025 6.827 -23.608 1.00 90.19 103 PHE A O 1
ATOM 781 N N . LYS A 1 104 ? 24.524 7.104 -21.448 1.00 88.44 104 LYS A N 1
ATOM 782 C CA . LYS A 1 104 ? 24.477 8.570 -21.432 1.00 88.44 104 LYS A CA 1
ATOM 783 C C . LYS A 1 104 ? 25.792 9.063 -20.844 1.00 88.44 104 LYS A C 1
ATOM 785 O O . LYS A 1 104 ? 26.217 8.593 -19.792 1.00 88.44 104 LYS A O 1
ATOM 790 N N . HIS A 1 105 ? 26.412 10.011 -21.524 1.00 85.75 105 HIS A N 1
ATOM 791 C CA . HIS A 1 105 ? 27.691 10.588 -21.133 1.00 85.75 105 HIS A CA 1
ATOM 792 C C . HIS A 1 105 ? 27.469 11.935 -20.435 1.00 85.75 105 HIS A C 1
ATOM 794 O O . HIS A 1 105 ? 26.430 12.577 -20.605 1.00 85.75 105 HIS A O 1
ATOM 800 N N . ASN A 1 106 ? 28.454 12.390 -19.657 1.00 82.69 106 ASN A N 1
ATOM 801 C CA . ASN A 1 106 ? 28.359 13.644 -18.893 1.00 82.69 106 ASN A CA 1
ATOM 802 C C . ASN A 1 106 ? 28.229 14.898 -19.778 1.00 82.69 106 ASN A C 1
ATOM 804 O O . ASN A 1 106 ? 27.784 15.939 -19.306 1.00 82.69 106 ASN A O 1
ATOM 808 N N . ASP A 1 107 ? 28.607 14.806 -21.054 1.00 83.44 107 ASP A N 1
ATOM 809 C CA . ASP A 1 107 ? 28.496 15.885 -22.041 1.00 83.44 107 ASP A CA 1
ATOM 810 C C . ASP A 1 107 ? 27.108 15.960 -22.713 1.00 83.44 107 ASP A C 1
ATOM 812 O O . ASP A 1 107 ? 26.900 16.749 -23.635 1.00 83.44 107 ASP A O 1
ATOM 816 N N . GLY A 1 108 ? 26.155 15.130 -22.273 1.00 79.81 108 GLY A N 1
ATOM 817 C CA . GLY A 1 108 ? 24.809 15.036 -22.839 1.00 79.81 108 GLY A CA 1
ATOM 818 C C . GLY A 1 108 ? 24.716 14.191 -24.113 1.00 79.81 108 GLY A C 1
ATOM 819 O O . GLY A 1 108 ? 23.607 13.951 -24.601 1.00 79.81 108 GLY A O 1
ATOM 820 N N . SER A 1 109 ? 25.841 13.702 -24.646 1.00 86.12 109 SER A N 1
ATOM 821 C CA . SER A 1 109 ? 25.837 12.715 -25.724 1.00 86.12 109 SER A CA 1
ATOM 822 C C . SER A 1 109 ? 25.413 11.340 -25.203 1.00 86.12 109 SER A C 1
ATOM 824 O O . SER A 1 109 ? 25.379 11.071 -23.997 1.00 86.12 109 SER A O 1
ATOM 826 N N . LYS A 1 110 ? 25.046 10.448 -26.123 1.00 92.38 110 LYS A N 1
ATOM 827 C CA . LYS A 1 110 ? 24.671 9.071 -25.791 1.00 92.38 110 LYS A CA 1
ATOM 828 C C . LYS A 1 110 ? 25.281 8.109 -26.799 1.00 92.38 110 LYS A C 1
ATOM 830 O O . LYS A 1 110 ? 25.447 8.462 -27.961 1.00 92.38 110 LYS A O 1
ATOM 835 N N . SER A 1 111 ? 25.572 6.891 -26.379 1.00 94.00 111 SER A N 1
ATOM 836 C CA . SER A 1 111 ? 25.903 5.773 -27.266 1.00 94.00 111 SER A CA 1
ATOM 837 C C . SER A 1 111 ? 24.908 4.654 -27.022 1.00 94.00 111 SER A C 1
ATOM 839 O O . SER A 1 111 ? 24.429 4.523 -25.904 1.00 94.00 111 SER A O 1
ATOM 841 N N . SER A 1 112 ? 24.597 3.843 -28.024 1.00 95.00 112 SER A N 1
ATOM 842 C CA . SER A 1 112 ? 23.708 2.698 -27.846 1.00 95.00 112 SER A CA 1
ATOM 843 C C . SER A 1 112 ? 24.214 1.481 -28.602 1.00 95.00 112 SER A C 1
ATOM 845 O O . SER A 1 112 ? 24.729 1.604 -29.715 1.00 95.00 112 SER A O 1
ATOM 847 N N . LEU A 1 113 ? 24.064 0.315 -27.981 1.00 95.56 113 LEU A N 1
ATOM 848 C CA . LEU A 1 113 ? 24.119 -0.977 -28.647 1.00 95.56 113 LEU A CA 1
ATOM 849 C C . LEU A 1 113 ? 22.681 -1.416 -28.913 1.00 95.56 113 LEU A C 1
ATOM 851 O O . LEU A 1 113 ? 21.896 -1.595 -27.982 1.00 95.56 113 LEU A O 1
ATOM 855 N N . GLU A 1 114 ? 22.340 -1.565 -30.184 1.00 95.12 114 GLU A N 1
ATOM 856 C CA . GLU A 1 114 ? 20.986 -1.829 -30.651 1.00 95.12 114 GLU A CA 1
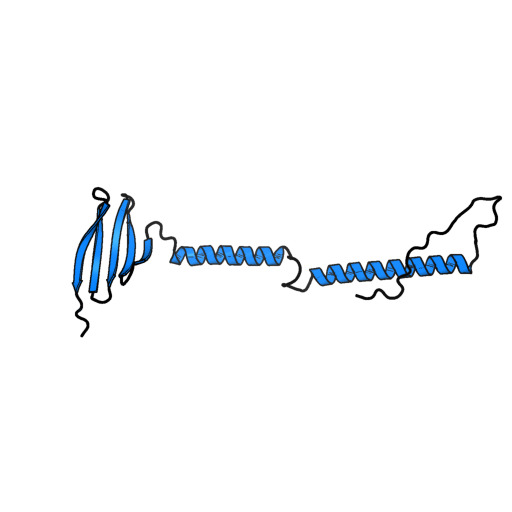ATOM 857 C C . GLU A 1 114 ? 20.934 -3.181 -31.360 1.00 95.12 114 GLU A C 1
ATOM 859 O O . GLU A 1 114 ? 21.646 -3.416 -32.332 1.00 95.12 114 GLU A O 1
ATOM 864 N N . PHE A 1 115 ? 20.073 -4.067 -30.883 1.00 94.31 115 PHE A N 1
ATOM 865 C CA . PHE A 1 115 ? 19.818 -5.383 -31.448 1.00 94.31 115 PHE A CA 1
ATOM 866 C C . PHE A 1 115 ? 18.502 -5.348 -32.212 1.00 94.31 115 PHE A C 1
ATOM 868 O O . PHE A 1 115 ? 17.474 -4.967 -31.657 1.00 94.31 115 PHE A O 1
ATOM 875 N N . TYR A 1 116 ? 18.538 -5.790 -33.458 1.00 91.81 116 TYR A N 1
ATOM 876 C CA . TYR A 1 116 ? 17.396 -5.929 -34.349 1.00 91.81 116 TYR A CA 1
ATOM 877 C C . TYR A 1 116 ? 17.208 -7.410 -34.687 1.00 91.81 116 TYR A C 1
ATOM 879 O O . TYR A 1 116 ? 18.115 -8.223 -34.499 1.00 91.81 116 TYR A O 1
ATOM 887 N N . ASN A 1 117 ? 16.053 -7.771 -35.244 1.00 88.81 117 ASN A N 1
ATOM 888 C CA . ASN A 1 117 ? 15.819 -9.138 -35.722 1.00 88.81 117 ASN A CA 1
ATOM 889 C C . ASN A 1 117 ? 16.832 -9.573 -36.797 1.00 88.81 117 ASN A C 1
ATOM 891 O O . ASN A 1 117 ? 17.149 -10.752 -36.915 1.00 88.81 117 ASN A O 1
ATOM 895 N N . ASN A 1 118 ? 17.352 -8.615 -37.563 1.00 89.81 118 ASN A N 1
ATOM 896 C CA . ASN A 1 118 ? 18.239 -8.820 -38.702 1.00 89.81 118 ASN A CA 1
ATOM 897 C C . ASN A 1 118 ? 19.642 -8.226 -38.495 1.00 89.81 118 ASN A C 1
ATOM 899 O O . ASN A 1 118 ? 20.329 -7.935 -39.474 1.00 89.81 118 ASN A O 1
ATOM 903 N N . GLY A 1 119 ? 20.083 -7.995 -37.255 1.00 92.94 119 GLY A N 1
ATOM 904 C CA . GLY A 1 119 ? 21.437 -7.495 -37.026 1.00 92.94 119 GLY A CA 1
ATOM 905 C C . GLY A 1 119 ? 21.660 -6.763 -35.714 1.00 92.94 119 GLY A C 1
ATOM 906 O O . GLY A 1 119 ? 20.802 -6.714 -34.837 1.00 92.94 119 GLY A O 1
ATOM 907 N N . VAL A 1 120 ? 22.852 -6.185 -35.590 1.00 95.56 120 VAL A N 1
ATOM 908 C CA . VAL A 1 120 ? 23.284 -5.414 -34.421 1.00 95.56 120 VAL A CA 1
ATOM 909 C C . VAL A 1 120 ? 23.970 -4.134 -34.881 1.00 95.56 120 VAL A C 1
ATOM 911 O O . VAL A 1 120 ? 24.868 -4.187 -35.719 1.00 95.56 120 VAL A O 1
ATOM 914 N N . ASN A 1 121 ? 23.589 -2.995 -34.304 1.00 96.12 121 ASN A N 1
ATOM 915 C CA . ASN A 1 121 ? 24.202 -1.697 -34.563 1.00 96.12 121 ASN A CA 1
ATOM 916 C C . ASN A 1 121 ? 24.844 -1.125 -33.299 1.00 96.12 121 ASN A C 1
ATOM 918 O O . ASN A 1 121 ? 24.307 -1.230 -32.198 1.00 96.12 121 ASN A O 1
ATOM 922 N N . LEU A 1 122 ? 25.966 -0.437 -33.483 1.00 96.38 122 LEU A N 1
ATOM 923 C CA . LEU A 1 122 ? 26.496 0.530 -32.531 1.00 96.38 122 LEU A CA 1
ATOM 924 C C . LEU A 1 122 ? 26.184 1.924 -33.064 1.00 96.38 122 LEU A C 1
ATOM 926 O O . LEU A 1 122 ? 26.631 2.292 -34.154 1.00 96.38 122 LEU A O 1
ATOM 930 N N . VAL A 1 123 ? 25.435 2.702 -32.291 1.00 95.50 123 VAL A N 1
ATOM 931 C CA . VAL A 1 123 ? 25.001 4.049 -32.669 1.00 95.50 123 VAL A CA 1
ATOM 932 C C . VAL A 1 123 ? 25.452 5.087 -31.644 1.00 95.50 123 VAL A C 1
ATOM 934 O O . VAL A 1 123 ? 25.672 4.778 -30.470 1.00 95.50 123 VAL A O 1
ATOM 937 N N . ARG A 1 124 ? 25.567 6.344 -32.070 1.00 95.62 124 ARG A N 1
ATOM 938 C CA . ARG A 1 124 ? 25.828 7.494 -31.194 1.00 95.62 124 ARG A CA 1
ATOM 939 C C . ARG A 1 124 ? 24.820 8.599 -31.449 1.00 95.62 124 ARG A C 1
ATOM 941 O O . ARG A 1 124 ? 24.508 8.915 -32.588 1.00 95.62 124 ARG A O 1
ATOM 948 N N . TYR A 1 125 ? 24.334 9.195 -30.372 1.00 94.06 125 TYR A N 1
ATOM 949 C CA . TYR A 1 125 ? 23.482 10.368 -30.392 1.00 94.06 125 TYR A CA 1
ATOM 950 C C . TYR A 1 125 ? 24.334 11.628 -30.504 1.00 94.06 125 TYR A C 1
ATOM 952 O O . TYR A 1 125 ? 25.200 11.882 -29.661 1.00 94.06 125 TYR A O 1
ATOM 960 N N . ASN A 1 126 ? 24.050 12.431 -31.521 1.00 86.81 126 ASN A N 1
ATOM 961 C CA . ASN A 1 126 ? 24.656 13.731 -31.727 1.00 86.81 126 ASN A CA 1
ATOM 962 C C . ASN A 1 126 ? 23.763 14.816 -31.096 1.00 86.81 126 ASN A C 1
ATOM 964 O O . ASN A 1 126 ? 22.698 15.131 -31.636 1.00 86.81 126 ASN A O 1
ATOM 968 N N . PRO A 1 127 ? 24.168 15.427 -29.966 1.00 84.62 127 PRO A N 1
ATOM 969 C CA . PRO A 1 127 ? 23.324 16.385 -29.257 1.00 84.62 127 PRO A CA 1
ATOM 970 C C . PRO A 1 127 ? 23.108 17.696 -30.025 1.00 84.62 127 PRO A C 1
ATOM 972 O O . PRO A 1 127 ? 22.187 18.436 -29.693 1.00 84.62 127 PRO A O 1
ATOM 975 N N . LYS A 1 128 ? 23.917 17.990 -31.054 1.00 87.00 128 LYS A N 1
ATOM 976 C CA . LYS A 1 128 ? 23.766 19.200 -31.878 1.00 87.00 128 LYS A CA 1
ATOM 977 C C . LYS A 1 128 ? 22.677 19.053 -32.938 1.00 87.00 128 LYS A C 1
ATOM 979 O O . LYS A 1 128 ? 22.005 20.028 -33.249 1.00 87.00 128 LYS A O 1
ATOM 984 N N . THR A 1 129 ? 22.527 17.855 -33.500 1.00 88.69 129 THR A N 1
ATOM 985 C CA . THR A 1 129 ? 21.540 17.552 -34.552 1.00 88.69 129 THR A CA 1
ATOM 986 C C . THR A 1 129 ? 20.308 16.828 -34.016 1.00 88.69 129 THR A C 1
ATOM 988 O O . THR A 1 129 ? 19.322 16.703 -34.733 1.00 88.69 129 THR A O 1
ATOM 991 N N . ALA A 1 130 ? 20.356 16.367 -32.762 1.00 88.56 130 ALA A N 1
ATOM 992 C CA . ALA A 1 130 ? 19.336 15.544 -32.119 1.00 88.56 130 ALA A CA 1
ATOM 993 C C . ALA A 1 130 ? 19.027 14.236 -32.871 1.00 88.56 130 ALA A C 1
ATOM 995 O O . ALA A 1 130 ? 17.895 13.753 -32.865 1.00 88.56 130 ALA A O 1
ATOM 996 N N . GLN A 1 131 ? 20.040 13.649 -33.512 1.00 90.75 131 GLN A N 1
ATOM 997 C CA . GLN A 1 131 ? 19.913 12.423 -34.302 1.00 90.75 131 GLN A CA 1
ATOM 998 C C . GLN A 1 131 ? 20.841 11.315 -33.800 1.00 90.75 131 GLN A C 1
ATOM 1000 O O . GLN A 1 131 ? 21.884 11.578 -33.198 1.00 90.75 131 GLN A O 1
ATOM 1005 N N . TRP A 1 132 ? 20.444 10.067 -34.057 1.00 92.50 132 TRP A N 1
ATOM 1006 C CA . TRP A 1 132 ? 21.276 8.882 -33.858 1.00 92.50 132 TRP A CA 1
ATOM 1007 C C . TRP A 1 132 ? 21.989 8.522 -35.159 1.00 92.50 132 TRP A C 1
ATOM 1009 O O . TRP A 1 132 ? 21.366 8.434 -36.213 1.00 92.50 132 TRP A O 1
ATOM 1019 N N . GLU A 1 133 ? 23.291 8.290 -35.068 1.00 94.12 133 GLU A N 1
ATOM 1020 C CA . GLU A 1 133 ? 24.164 7.984 -36.197 1.00 94.12 133 GLU A CA 1
ATOM 1021 C C . GLU A 1 133 ? 24.763 6.583 -36.008 1.00 94.12 133 GLU A C 1
ATOM 1023 O O . GLU A 1 133 ? 25.271 6.262 -34.930 1.00 94.12 133 GLU A O 1
ATOM 1028 N N . ILE A 1 134 ? 24.707 5.740 -37.046 1.00 94.69 134 ILE A N 1
ATOM 1029 C CA . ILE A 1 134 ? 25.317 4.403 -37.027 1.00 94.69 134 ILE A CA 1
ATOM 1030 C C . ILE A 1 134 ? 26.828 4.550 -37.173 1.00 94.69 134 ILE A C 1
ATOM 1032 O O . ILE A 1 134 ? 27.319 5.057 -38.178 1.00 94.69 134 ILE A O 1
ATOM 1036 N N . ILE A 1 135 ? 27.563 4.070 -36.174 1.00 95.00 135 ILE A N 1
ATOM 1037 C CA . ILE A 1 135 ? 29.028 4.013 -36.198 1.00 95.00 135 ILE A CA 1
ATOM 1038 C C . ILE A 1 135 ? 29.485 2.662 -36.744 1.00 95.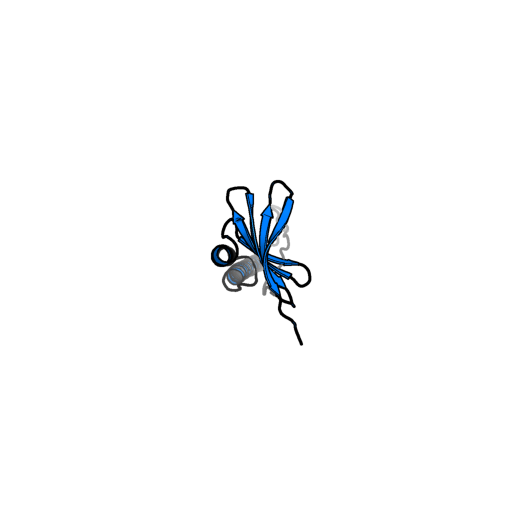00 135 ILE A C 1
ATOM 1040 O O . ILE A 1 135 ? 30.493 2.575 -37.441 1.00 95.00 135 ILE A O 1
ATOM 1044 N N . TRP A 1 136 ? 28.748 1.600 -36.423 1.00 97.06 136 TRP A N 1
ATOM 1045 C CA . TRP A 1 136 ? 29.060 0.251 -36.868 1.00 97.06 136 TRP A CA 1
ATOM 1046 C C . TRP A 1 136 ? 27.803 -0.612 -36.927 1.00 97.06 136 TRP A C 1
ATOM 1048 O O . TRP A 1 136 ? 26.868 -0.409 -36.154 1.00 97.06 136 TRP A O 1
ATOM 1058 N N . SER A 1 137 ? 27.790 -1.573 -37.846 1.00 95.25 137 SER A N 1
ATOM 1059 C CA . SER A 1 137 ? 26.659 -2.466 -38.071 1.00 95.25 137 SER A CA 1
ATOM 1060 C C . SER A 1 137 ? 27.141 -3.855 -38.481 1.00 95.25 137 SER A C 1
ATOM 1062 O O . SER A 1 137 ? 28.050 -3.979 -39.305 1.00 95.25 137 SER A O 1
ATOM 1064 N N . ILE A 1 138 ? 26.509 -4.888 -37.925 1.00 94.12 138 ILE A N 1
ATOM 1065 C CA . ILE A 1 138 ? 26.536 -6.255 -38.447 1.00 94.12 138 ILE A CA 1
ATOM 1066 C C . ILE A 1 138 ? 25.123 -6.602 -38.915 1.00 94.12 138 ILE A C 1
ATOM 1068 O O . ILE A 1 138 ? 24.250 -6.821 -38.070 1.00 94.12 138 ILE A O 1
ATOM 1072 N N . PRO A 1 139 ? 24.887 -6.721 -40.230 1.00 89.88 139 PRO A N 1
ATOM 1073 C CA . PRO A 1 139 ? 23.657 -7.306 -40.735 1.00 89.88 139 PRO A CA 1
ATOM 1074 C C . PRO A 1 139 ? 23.684 -8.834 -40.578 1.00 89.88 139 PRO A C 1
ATOM 1076 O O . PRO A 1 139 ? 24.705 -9.483 -40.807 1.00 89.88 139 PRO A O 1
ATOM 1079 N N . VAL A 1 140 ? 22.541 -9.418 -40.234 1.00 85.62 140 VAL A N 1
ATOM 1080 C CA . VAL A 1 140 ? 22.298 -10.862 -40.217 1.00 85.62 140 VAL A CA 1
ATOM 1081 C C . VAL A 1 140 ? 21.147 -11.152 -41.168 1.00 85.62 140 VAL A C 1
ATOM 1083 O O . VAL A 1 140 ? 20.052 -10.611 -41.026 1.00 85.62 140 VAL A O 1
ATOM 1086 N N . THR A 1 141 ? 21.396 -12.024 -42.143 1.00 76.00 141 THR A N 1
ATOM 1087 C CA . THR A 1 141 ? 20.325 -12.536 -43.004 1.00 76.00 141 THR A CA 1
ATOM 1088 C C . THR A 1 141 ? 19.687 -13.711 -42.281 1.00 76.00 141 THR A C 1
ATOM 1090 O O . THR A 1 141 ? 20.355 -14.712 -42.023 1.00 76.00 141 THR A O 1
ATOM 1093 N N . VAL A 1 142 ? 18.422 -13.563 -41.899 1.00 66.69 142 VAL A N 1
ATOM 1094 C CA . VAL A 1 142 ? 17.639 -14.657 -41.320 1.00 66.69 142 VAL A CA 1
ATOM 1095 C C . VAL A 1 142 ? 17.082 -15.459 -42.498 1.00 66.69 142 VAL A C 1
ATOM 1097 O O . VAL A 1 142 ? 16.295 -14.915 -43.271 1.00 66.69 142 VAL A O 1
ATOM 1100 N N . ASN A 1 143 ? 17.575 -16.686 -42.687 1.00 62.72 143 ASN A N 1
ATOM 1101 C CA . ASN A 1 143 ? 17.081 -17.621 -43.709 1.00 62.72 143 ASN A CA 1
ATOM 1102 C C . ASN A 1 143 ? 15.772 -18.282 -43.274 1.00 62.72 143 ASN A C 1
ATOM 1104 O O . ASN A 1 143 ? 15.643 -18.564 -42.060 1.00 62.72 143 ASN A O 1
#

Mean predicted aligned error: 14.36 Å

pLDDT: mean 81.98, std 12.0, range [51.31, 97.06]

Solvent-accessible surface area (backbone atoms only — not comparable to full-atom values): 8481 Å² total; per-residue (Å²): 138,84,68,74,65,64,56,80,90,72,92,79,80,80,59,63,80,90,53,76,81,38,79,83,43,71,72,52,52,52,54,50,52,54,36,51,49,22,45,51,56,40,50,52,51,50,52,52,48,52,51,54,50,57,73,76,46,101,90,47,72,82,47,69,64,59,55,47,52,50,50,50,51,50,52,47,48,54,55,59,44,30,77,78,67,56,52,94,40,56,49,76,52,72,60,91,72,33,39,36,44,34,40,46,47,98,86,67,33,35,37,32,46,37,38,42,90,47,30,41,36,37,33,35,40,39,74,89,79,74,44,77,42,80,79,44,75,47,82,43,87,80,127

Nearest PDB structures (foldseek):
  4jpd-assembly1_A  TM=3.180E-01  e=2.211E-01  Burkholderia cenocepacia J2315
  5z5d-assembly1_A  TM=4.809E-01  e=1.602E+00  Geobacillus thermoleovorans
  3oe3-assembly1_A  TM=5.680E-01  e=5.138E+00  Salmonella enterica subsp. enterica serovar Typhimurium
  3ppt-assembly1_A  TM=4.301E-01  e=2.023E+00  Doryteuthis pealeii
  3pp6-assembly1_A  TM=5.181E-01  e=4.847E+00  Doryteuthis pealeii